Protein AF-A0A849QVV2-F1 (afdb_monomer_lite)

Sequence (85 aa):
PQGMKMAQELMQSHKTLVEFFEIIGIDNETAEVDACQIEHHVADKTMKQLRKFVEFIQKAPCEPIWVEHFEYFDKTGLRKKCNLK

Secondary structure (DSSP, 8-state):
-HHHHHHHHHHHHHHHHHHHHHHTT--HHHHHHHHHHHTTTS-HHHHHHHHHHHHHHHT-SS--HHHHHHHHHHHHS--------

Radius of gyration: 15.41 Å; chains: 1; bounding box: 39×26×44 Å

Foldseek 3Di:
DVVVVVVVLLVLLLVLQLLLCVLLPHDNVVSNVVSNVCSVPDDPVRSVVSSVVSVCQVPPPDHDPVSVQSVVCVVPVDGDDDPPD

Structure (mmCIF, N/CA/C/O backbone):
data_AF-A0A849QVV2-F1
#
_entry.id   AF-A0A849QVV2-F1
#
loop_
_atom_site.group_PDB
_atom_site.id
_atom_site.type_symbol
_atom_site.label_atom_id
_atom_site.label_alt_id
_atom_site.label_comp_id
_atom_site.label_asym_id
_atom_site.label_entity_id
_atom_site.label_seq_id
_atom_site.pdbx_PDB_ins_code
_atom_site.Cartn_x
_atom_site.Cartn_y
_atom_site.Cartn_z
_atom_site.occupancy
_atom_site.B_iso_or_equiv
_atom_site.auth_seq_id
_atom_site.auth_comp_id
_atom_site.auth_asym_id
_atom_site.auth_atom_id
_atom_site.pdbx_PDB_model_num
ATOM 1 N N . PRO A 1 1 ? -17.059 8.272 24.763 1.00 59.22 1 PRO A N 1
ATOM 2 C CA . PRO A 1 1 ? -15.691 7.686 24.808 1.00 59.22 1 PRO A CA 1
ATOM 3 C C . PRO A 1 1 ? -15.438 6.538 23.806 1.00 59.22 1 PRO A C 1
ATOM 5 O O . PRO A 1 1 ? -14.318 6.424 23.329 1.00 59.22 1 PRO A O 1
ATOM 8 N N . GLN A 1 2 ? -16.441 5.713 23.461 1.00 65.19 2 GLN A N 1
ATOM 9 C CA . GLN A 1 2 ? -16.311 4.663 22.426 1.00 65.19 2 GLN A CA 1
ATOM 10 C C . GLN A 1 2 ? -16.239 5.216 20.994 1.00 65.19 2 GLN A C 1
ATOM 12 O O . GLN A 1 2 ? -15.396 4.772 20.223 1.00 65.19 2 GLN A O 1
ATOM 17 N N . GLY A 1 3 ? -17.032 6.246 20.673 1.00 74.69 3 GLY A N 1
ATOM 18 C CA . GLY A 1 3 ? -17.030 6.852 19.333 1.00 74.69 3 GLY A CA 1
ATOM 19 C C . GLY A 1 3 ? -15.675 7.429 18.908 1.00 74.69 3 GLY A C 1
ATOM 20 O O . GLY A 1 3 ? -15.295 7.294 17.753 1.00 74.69 3 GLY A O 1
ATOM 21 N N . MET A 1 4 ? -14.898 7.990 19.846 1.00 77.88 4 MET A N 1
ATOM 22 C CA . MET A 1 4 ? -13.552 8.495 19.536 1.00 77.88 4 MET A CA 1
ATOM 23 C C . MET A 1 4 ? -12.579 7.379 19.152 1.00 77.88 4 MET A C 1
ATOM 25 O O . MET A 1 4 ? -11.791 7.567 18.234 1.00 77.88 4 MET A O 1
ATOM 29 N N . LYS A 1 5 ? -12.629 6.223 19.830 1.00 79.50 5 LYS A N 1
ATOM 30 C CA . LYS A 1 5 ? -11.733 5.100 19.515 1.00 79.50 5 LYS A CA 1
ATOM 31 C C . LYS A 1 5 ? -12.032 4.528 18.134 1.00 79.50 5 LYS A C 1
ATOM 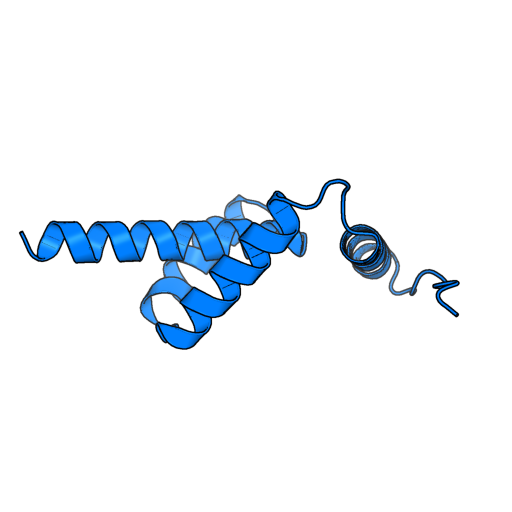33 O O . LYS A 1 5 ? -11.110 4.357 17.350 1.00 79.50 5 LYS A O 1
ATOM 38 N N . MET A 1 6 ? -13.313 4.332 17.819 1.00 79.31 6 MET A N 1
ATOM 39 C CA . MET A 1 6 ? -13.723 3.857 16.494 1.00 79.31 6 MET A CA 1
ATOM 40 C C . MET A 1 6 ? -13.327 4.846 15.391 1.00 79.31 6 MET A C 1
ATOM 42 O O . MET A 1 6 ? -12.808 4.431 14.363 1.00 79.31 6 MET A O 1
ATOM 46 N N . ALA A 1 7 ? -13.497 6.154 15.616 1.00 82.38 7 ALA A N 1
ATOM 47 C CA . ALA A 1 7 ? -13.070 7.169 14.651 1.00 82.38 7 ALA A CA 1
ATOM 48 C C . ALA A 1 7 ? -11.547 7.161 14.427 1.00 82.38 7 ALA A C 1
ATOM 50 O O . ALA A 1 7 ? -11.089 7.279 13.295 1.00 82.38 7 ALA A O 1
ATOM 51 N N . GLN A 1 8 ? -10.755 6.981 15.488 1.00 85.31 8 GLN A N 1
ATOM 52 C CA . GLN A 1 8 ? -9.296 6.881 15.380 1.00 85.31 8 GLN A CA 1
ATOM 53 C C . GLN A 1 8 ? -8.847 5.625 14.627 1.00 85.31 8 GLN A C 1
ATOM 55 O O . GLN A 1 8 ? -7.925 5.702 13.819 1.00 85.31 8 GLN A O 1
ATOM 60 N N . GLU A 1 9 ? -9.483 4.483 14.887 1.00 85.38 9 GLU A N 1
ATOM 61 C CA . GLU A 1 9 ? -9.201 3.222 14.192 1.00 85.38 9 GLU A CA 1
ATOM 62 C C . GLU A 1 9 ? -9.555 3.307 12.706 1.00 85.38 9 GLU A C 1
ATOM 64 O O . GLU A 1 9 ? -8.791 2.821 11.870 1.00 85.38 9 GLU A O 1
ATOM 69 N N . LEU A 1 10 ? -10.657 3.984 12.380 1.00 87.00 10 LEU A N 1
ATOM 70 C CA . LEU A 1 10 ? -11.060 4.241 11.005 1.00 87.00 10 LEU A CA 1
ATOM 71 C C . LEU A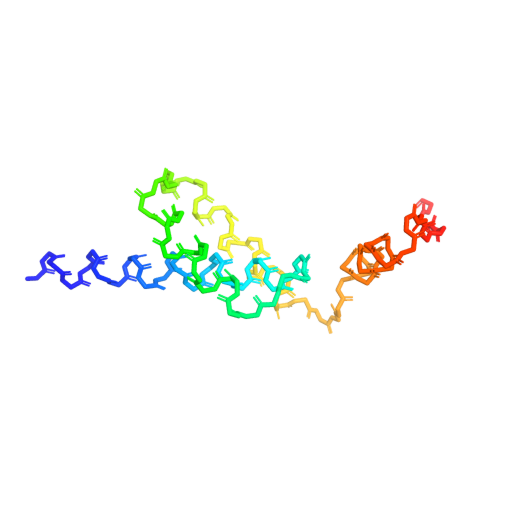 1 10 ? -10.034 5.124 10.287 1.00 87.00 10 LEU A C 1
ATOM 73 O O . LEU A 1 10 ? -9.401 4.673 9.345 1.00 87.00 10 LEU A O 1
ATOM 77 N N . MET A 1 11 ? -9.731 6.311 10.823 1.00 90.38 11 MET A N 1
ATOM 78 C CA . MET A 1 11 ? -8.730 7.215 10.234 1.00 90.38 11 MET A CA 1
ATOM 79 C C . MET A 1 11 ? -7.363 6.546 10.037 1.00 90.38 11 MET A C 1
ATOM 81 O O . MET A 1 11 ? -6.657 6.805 9.063 1.00 90.38 11 MET A O 1
ATOM 85 N N . GLN A 1 12 ? -6.965 5.686 10.974 1.00 92.94 12 GLN A N 1
ATOM 86 C CA . GLN A 1 12 ? -5.736 4.915 10.852 1.00 92.94 12 GLN A CA 1
ATOM 87 C C . GLN A 1 12 ? -5.802 3.869 9.738 1.00 92.94 12 GLN A C 1
ATOM 89 O O . GLN A 1 12 ? -4.766 3.553 9.153 1.00 92.94 12 GLN A O 1
ATOM 94 N N . SER A 1 13 ? -6.961 3.262 9.504 1.00 94.31 13 SER A N 1
ATOM 95 C CA . SER A 1 13 ? -7.176 2.258 8.460 1.00 94.31 13 SER A CA 1
ATOM 96 C C . SER A 1 13 ? -7.203 2.914 7.085 1.00 94.31 13 SER A C 1
ATOM 98 O O . SER A 1 13 ? -6.427 2.491 6.228 1.00 94.31 13 SER A O 1
ATOM 100 N N . HIS A 1 14 ? -7.959 4.009 6.936 1.00 96.69 14 HIS A N 1
ATOM 101 C CA . HIS A 1 14 ? -7.946 4.886 5.764 1.00 96.69 14 HIS A CA 1
ATOM 102 C C . HIS A 1 14 ? -6.523 5.218 5.336 1.00 96.69 14 HIS A C 1
ATOM 104 O O . HIS A 1 14 ? -6.081 4.863 4.247 1.00 96.69 14 HIS A O 1
ATOM 110 N N . LYS A 1 15 ? -5.755 5.813 6.257 1.00 96.94 15 LYS A N 1
ATOM 111 C CA . LYS A 1 15 ? -4.388 6.253 5.986 1.00 96.94 15 LYS A CA 1
ATOM 112 C C . LYS A 1 15 ? -3.490 5.103 5.527 1.00 96.94 15 LYS A C 1
ATOM 114 O O . LYS A 1 15 ? -2.727 5.266 4.586 1.00 96.94 15 LYS A O 1
ATOM 119 N N . THR A 1 16 ? -3.591 3.937 6.167 1.00 97.81 16 THR A N 1
ATOM 120 C CA . THR A 1 16 ? -2.799 2.763 5.777 1.00 97.81 16 THR A CA 1
ATOM 121 C C . THR A 1 16 ? -3.134 2.277 4.372 1.00 97.81 16 THR A C 1
ATOM 123 O O . THR A 1 16 ? -2.230 1.835 3.668 1.00 97.81 16 THR A O 1
ATOM 126 N N . LEU A 1 17 ? -4.401 2.338 3.961 1.00 98.12 17 LEU A N 1
ATOM 127 C CA . LEU A 1 17 ? -4.797 1.966 2.607 1.00 98.12 17 LEU A CA 1
ATOM 128 C C . LEU A 1 17 ? -4.303 2.982 1.579 1.00 98.12 17 LEU A C 1
ATOM 130 O O . LEU A 1 17 ? -3.714 2.559 0.591 1.00 98.12 17 LEU A O 1
ATOM 134 N N . VAL A 1 18 ? -4.452 4.285 1.845 1.00 98.31 18 VAL A N 1
ATOM 135 C CA . VAL A 1 18 ? -3.922 5.345 0.968 1.00 98.31 18 VAL A CA 1
ATOM 136 C C . VAL A 1 18 ? -2.420 5.159 0.751 1.00 98.31 18 VAL A C 1
ATOM 138 O O . VAL A 1 18 ? -1.975 5.013 -0.382 1.00 98.31 18 VAL A O 1
ATOM 141 N N . GLU A 1 19 ? -1.647 5.047 1.835 1.00 97.62 19 GLU A N 1
ATOM 142 C CA . GLU A 1 19 ? -0.192 4.858 1.760 1.00 97.62 19 GLU A CA 1
ATOM 143 C C . GLU A 1 19 ? 0.185 3.565 1.023 1.00 97.62 19 GLU A C 1
ATOM 145 O O . GLU A 1 19 ? 1.156 3.527 0.271 1.00 97.62 19 GLU A O 1
ATOM 150 N N . PHE A 1 20 ? -0.573 2.485 1.227 1.00 97.69 20 PHE A N 1
ATOM 151 C CA . PHE A 1 20 ? -0.349 1.230 0.516 1.00 97.69 20 PHE A CA 1
ATOM 152 C C . PHE A 1 20 ? -0.604 1.366 -0.990 1.00 97.69 20 PHE A C 1
ATOM 154 O O . PHE A 1 20 ? 0.188 0.853 -1.780 1.00 97.69 20 PHE A O 1
ATOM 161 N N . PHE A 1 21 ? -1.682 2.043 -1.386 1.00 97.75 21 PHE A N 1
ATOM 162 C CA . PHE A 1 21 ? -2.026 2.255 -2.790 1.00 97.75 21 PHE A CA 1
ATOM 163 C C . PHE A 1 21 ? -1.003 3.143 -3.499 1.00 97.75 21 PHE A C 1
ATOM 165 O O . PHE A 1 21 ? -0.564 2.808 -4.598 1.00 97.75 21 PHE A O 1
ATOM 172 N N . GLU A 1 22 ? -0.524 4.191 -2.835 1.00 96.25 22 GLU A N 1
ATOM 173 C CA . GLU A 1 22 ? 0.563 5.028 -3.349 1.00 96.25 22 GLU A CA 1
ATOM 174 C C . GLU A 1 22 ? 1.868 4.233 -3.533 1.00 96.25 22 GLU A C 1
ATOM 176 O O . GLU A 1 22 ? 2.533 4.371 -4.559 1.00 96.25 22 GLU A O 1
ATOM 181 N N . ILE A 1 23 ? 2.215 3.332 -2.600 1.00 95.12 23 ILE A N 1
ATOM 182 C CA . ILE A 1 23 ? 3.397 2.452 -2.723 1.00 95.12 23 ILE A CA 1
ATOM 183 C C . ILE A 1 23 ? 3.323 1.560 -3.973 1.00 95.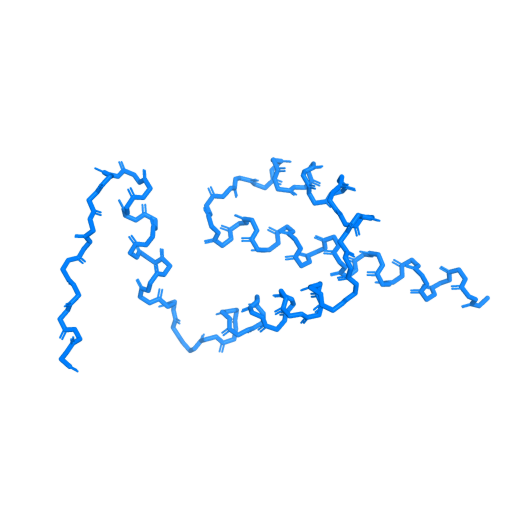12 23 ILE A C 1
ATOM 185 O O . ILE A 1 23 ? 4.357 1.247 -4.565 1.00 95.12 23 ILE A O 1
ATOM 189 N N . ILE A 1 24 ? 2.125 1.134 -4.380 1.00 95.19 24 ILE A N 1
ATOM 190 C CA . ILE A 1 24 ? 1.928 0.335 -5.599 1.00 95.19 24 ILE A CA 1
ATOM 191 C C . ILE A 1 24 ? 1.628 1.200 -6.836 1.00 95.19 24 ILE A C 1
ATOM 193 O O . ILE A 1 24 ? 1.222 0.663 -7.862 1.00 95.19 24 ILE A O 1
ATOM 197 N N . GLY A 1 25 ? 1.844 2.515 -6.768 1.00 94.81 25 GLY A N 1
ATOM 198 C CA . GLY A 1 25 ? 1.784 3.412 -7.925 1.00 94.81 25 GLY A CA 1
ATOM 199 C C . GLY A 1 25 ? 0.398 3.954 -8.278 1.00 94.81 25 GLY A C 1
ATOM 200 O O . GLY A 1 25 ? 0.238 4.514 -9.360 1.00 94.81 25 GLY A O 1
ATOM 201 N N . ILE A 1 26 ? -0.594 3.815 -7.397 1.00 97.25 26 ILE A N 1
ATOM 202 C CA . ILE A 1 26 ? -1.899 4.467 -7.568 1.00 97.25 26 ILE A CA 1
ATOM 203 C C . ILE A 1 26 ? -1.771 5.947 -7.199 1.00 97.25 26 ILE A C 1
ATOM 205 O O . ILE A 1 26 ? -1.109 6.299 -6.222 1.00 97.25 26 ILE A O 1
ATOM 209 N N . ASP A 1 27 ? -2.394 6.822 -7.986 1.00 97.31 27 ASP A N 1
ATOM 210 C CA . ASP A 1 27 ? -2.418 8.251 -7.695 1.00 97.31 27 ASP A CA 1
ATOM 211 C C . ASP A 1 27 ? -3.242 8.560 -6.432 1.00 97.31 27 ASP A C 1
ATOM 213 O O . ASP A 1 27 ? -4.153 7.821 -6.060 1.00 97.31 27 ASP A O 1
ATOM 217 N N . ASN A 1 28 ? -2.924 9.677 -5.775 1.00 97.25 28 ASN A N 1
ATOM 218 C CA . ASN A 1 28 ? -3.527 10.036 -4.492 1.00 97.25 28 ASN A CA 1
ATOM 219 C C . ASN A 1 28 ? -5.060 10.186 -4.563 1.00 97.25 28 ASN A C 1
ATOM 221 O O . ASN A 1 28 ? -5.744 9.776 -3.631 1.00 97.25 28 ASN A O 1
ATOM 225 N N . GLU A 1 29 ? -5.614 10.721 -5.658 1.00 97.94 29 GLU A N 1
ATOM 226 C CA . GLU A 1 29 ? -7.064 10.923 -5.786 1.00 97.94 29 GLU A CA 1
ATOM 227 C C . GLU A 1 29 ? -7.797 9.578 -5.802 1.00 97.94 29 GLU A C 1
ATOM 229 O O . GLU A 1 29 ? -8.732 9.363 -5.025 1.00 97.94 29 GLU A O 1
ATOM 234 N N . THR A 1 30 ? -7.323 8.644 -6.628 1.00 98.25 30 THR A N 1
ATOM 235 C CA . THR A 1 30 ? -7.855 7.278 -6.674 1.00 98.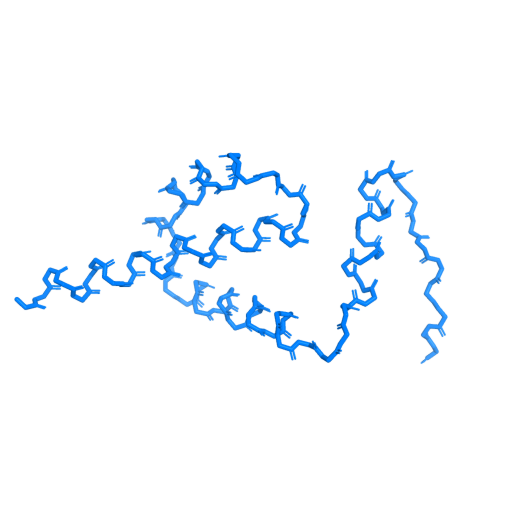25 30 THR A CA 1
ATOM 236 C C . THR A 1 30 ? -7.642 6.555 -5.340 1.00 98.25 30 THR A C 1
ATOM 238 O O . THR A 1 30 ? -8.566 5.928 -4.821 1.00 98.25 30 THR A O 1
ATOM 241 N N . ALA A 1 31 ? -6.456 6.685 -4.735 1.00 98.25 31 ALA A N 1
ATOM 242 C CA . ALA A 1 31 ? -6.119 6.039 -3.468 1.00 98.25 31 ALA A CA 1
ATOM 243 C C . ALA A 1 31 ? -7.042 6.473 -2.316 1.00 98.25 31 ALA A C 1
ATOM 245 O O . ALA A 1 31 ? -7.480 5.630 -1.535 1.00 98.25 31 ALA A O 1
ATOM 246 N N . GLU A 1 32 ? -7.367 7.763 -2.221 1.00 98.00 32 GLU A N 1
ATOM 247 C CA . GLU A 1 32 ? -8.289 8.320 -1.223 1.00 98.00 32 GLU A CA 1
ATOM 248 C C . GLU A 1 32 ? -9.714 7.768 -1.394 1.00 98.00 32 GLU A C 1
ATOM 250 O O . GLU A 1 32 ? -10.348 7.332 -0.426 1.00 98.00 32 GLU A O 1
ATOM 255 N N . VAL A 1 33 ? -10.215 7.739 -2.632 1.00 97.88 33 VAL A N 1
ATOM 256 C CA . VAL A 1 33 ? -11.562 7.238 -2.949 1.00 97.88 33 VAL A CA 1
ATOM 257 C C . VAL A 1 33 ? -11.681 5.737 -2.674 1.00 97.88 33 VAL A C 1
ATOM 259 O O . VAL A 1 33 ? -12.677 5.289 -2.095 1.00 97.88 33 VAL A O 1
ATOM 262 N N . ASP A 1 34 ? -10.672 4.957 -3.053 1.00 97.19 34 ASP A N 1
ATOM 263 C CA . ASP A 1 34 ? -10.662 3.510 -2.851 1.00 97.19 34 ASP A CA 1
ATOM 264 C C . ASP A 1 34 ? -10.472 3.148 -1.374 1.00 97.19 34 ASP A C 1
ATOM 266 O O . ASP A 1 34 ? -11.167 2.267 -0.859 1.00 97.19 34 ASP A O 1
ATOM 270 N N . ALA A 1 35 ? -9.592 3.852 -0.655 1.00 97.19 35 ALA A N 1
ATOM 271 C CA . ALA A 1 35 ? -9.369 3.632 0.773 1.00 97.19 35 ALA A CA 1
ATOM 272 C C . ALA A 1 35 ? -10.652 3.827 1.588 1.00 97.19 35 ALA A C 1
ATOM 274 O O . ALA A 1 35 ? -10.990 2.955 2.389 1.00 97.19 35 ALA A O 1
ATOM 275 N N . CYS A 1 36 ? -11.405 4.896 1.311 1.00 94.69 36 CYS A N 1
ATOM 276 C CA . CYS A 1 36 ? -12.679 5.202 1.967 1.00 94.69 36 CYS A CA 1
ATOM 277 C C . CYS A 1 36 ? -13.721 4.083 1.769 1.00 94.69 36 CYS A C 1
ATOM 279 O O . CYS A 1 36 ? -14.467 3.719 2.678 1.00 94.69 36 CYS A O 1
ATOM 281 N N . GLN A 1 37 ? -13.759 3.475 0.580 1.00 93.62 37 GLN A N 1
ATOM 282 C CA . GLN A 1 37 ? -14.682 2.372 0.300 1.00 93.62 37 GLN A CA 1
ATOM 283 C C . GLN A 1 37 ? -14.231 1.058 0.947 1.00 93.62 37 GLN A C 1
ATOM 285 O O . GLN A 1 37 ? -15.054 0.271 1.425 1.00 93.62 37 GLN A O 1
ATOM 290 N N . ILE A 1 38 ? -12.926 0.796 0.958 1.00 94.12 38 ILE A N 1
ATOM 291 C CA . ILE A 1 38 ? -12.359 -0.488 1.374 1.00 94.12 38 ILE A CA 1
ATOM 292 C C . ILE A 1 38 ? -12.222 -0.580 2.896 1.00 94.12 38 ILE A C 1
ATOM 294 O O . ILE A 1 38 ? -12.439 -1.657 3.456 1.00 94.12 38 ILE A O 1
ATOM 298 N N . GLU A 1 39 ? -11.909 0.516 3.590 1.00 90.69 39 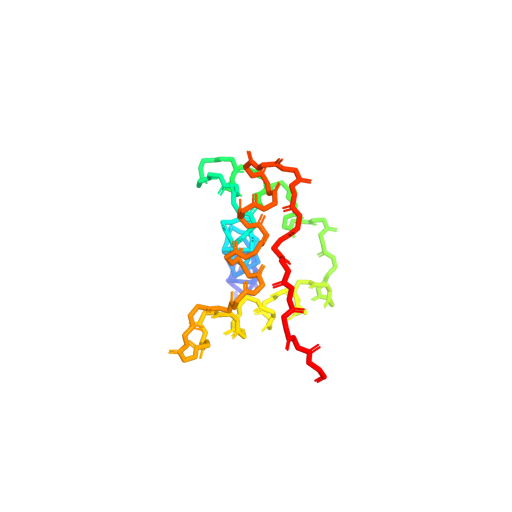GLU A N 1
ATOM 299 C CA . GLU A 1 39 ? -11.567 0.489 5.016 1.00 90.69 39 GLU A CA 1
ATOM 300 C C . GLU A 1 39 ? -12.642 -0.140 5.909 1.00 90.69 39 GLU A C 1
ATOM 302 O O . GLU A 1 39 ? -12.316 -0.842 6.866 1.00 90.69 39 GLU A O 1
ATOM 307 N N . HIS A 1 40 ? -13.919 0.029 5.559 1.00 88.81 40 HIS A N 1
ATOM 308 C CA . HIS A 1 40 ? -15.053 -0.510 6.310 1.00 88.81 40 HIS A CA 1
ATOM 309 C C . HIS A 1 40 ? -15.282 -2.016 6.113 1.00 88.81 40 HIS A C 1
ATOM 311 O O . HIS A 1 40 ? -16.021 -2.635 6.879 1.00 88.81 40 HIS A O 1
ATOM 317 N N . HIS A 1 41 ? -14.673 -2.610 5.086 1.00 93.25 41 HIS A N 1
ATOM 318 C CA . HIS A 1 41 ? -14.918 -3.992 4.665 1.00 93.25 41 HIS A CA 1
ATOM 319 C C . HIS A 1 41 ? -13.737 -4.927 4.959 1.00 93.25 41 HIS A C 1
ATOM 321 O O . HIS A 1 41 ? -13.854 -6.148 4.827 1.00 93.25 41 HIS A O 1
ATOM 327 N N . VAL A 1 42 ? -12.589 -4.380 5.363 1.00 93.06 42 VAL A N 1
ATOM 328 C CA . VAL A 1 42 ? -11.374 -5.150 5.637 1.00 93.06 42 VAL A CA 1
ATOM 329 C C . VAL A 1 42 ? -11.339 -5.592 7.097 1.00 93.06 42 VAL A C 1
ATOM 331 O O . VAL A 1 42 ? -11.434 -4.788 8.015 1.00 93.06 42 VAL A O 1
ATOM 334 N N . ALA A 1 43 ? -11.128 -6.889 7.326 1.00 94.69 43 ALA A N 1
ATOM 335 C CA . ALA A 1 43 ? -10.971 -7.423 8.676 1.00 94.69 43 ALA A CA 1
ATOM 336 C C . ALA A 1 43 ? -9.751 -6.821 9.401 1.00 94.69 43 ALA A C 1
ATOM 338 O O . ALA A 1 43 ? -8.663 -6.725 8.824 1.00 94.69 43 ALA A O 1
ATOM 339 N N . ASP A 1 44 ? -9.881 -6.560 10.706 1.00 92.62 44 ASP A N 1
ATOM 340 C CA . ASP A 1 44 ? -8.821 -5.993 11.556 1.00 92.62 44 ASP A CA 1
ATOM 341 C C . ASP A 1 44 ? -7.466 -6.690 11.405 1.00 92.62 44 ASP A C 1
ATOM 343 O O . ASP A 1 44 ? -6.414 -6.053 11.434 1.00 92.62 44 ASP A O 1
ATOM 347 N N . LYS A 1 45 ? -7.469 -8.023 11.268 1.00 96.31 45 LYS A N 1
ATOM 348 C CA . LYS A 1 45 ? -6.242 -8.814 11.103 1.00 96.31 45 LYS A CA 1
ATOM 349 C C . LYS A 1 45 ? -5.493 -8.424 9.827 1.00 96.31 45 LYS A C 1
ATOM 351 O O . LYS A 1 45 ? -4.270 -8.296 9.862 1.00 96.31 45 LYS A O 1
ATOM 356 N N . THR A 1 46 ? -6.218 -8.230 8.730 1.00 96.62 46 THR A N 1
ATOM 357 C CA . THR A 1 46 ? -5.663 -7.817 7.439 1.00 96.62 46 THR A CA 1
ATOM 358 C C . THR A 1 46 ? -5.145 -6.388 7.524 1.00 96.62 46 THR A C 1
ATOM 360 O O . THR A 1 46 ? -3.990 -6.145 7.181 1.00 96.62 46 THR A O 1
ATOM 363 N N . MET A 1 47 ? -5.934 -5.469 8.089 1.00 96.38 47 MET A N 1
ATOM 364 C CA . MET A 1 47 ? -5.535 -4.067 8.239 1.00 96.38 47 MET A CA 1
ATOM 365 C C . MET A 1 47 ? -4.289 -3.905 9.124 1.00 96.38 47 MET A C 1
ATOM 367 O O . MET A 1 47 ? -3.368 -3.158 8.798 1.00 96.38 47 MET A O 1
ATOM 371 N N . LYS A 1 48 ? -4.192 -4.674 10.217 1.00 95.94 48 LYS A N 1
ATOM 372 C CA . LYS A 1 48 ? -2.994 -4.711 11.075 1.00 95.94 48 LYS A CA 1
ATOM 373 C C . LYS A 1 48 ? -1.754 -5.197 10.327 1.00 95.94 48 LYS A C 1
ATOM 375 O O . LYS A 1 48 ? -0.663 -4.691 10.584 1.00 95.94 48 LYS A O 1
ATOM 380 N N . GLN A 1 49 ? -1.894 -6.182 9.441 1.00 98.12 49 GLN A N 1
ATOM 381 C CA . GLN A 1 49 ? -0.767 -6.688 8.659 1.00 98.12 49 GLN A CA 1
ATOM 382 C C . GLN A 1 49 ? -0.346 -5.696 7.568 1.00 98.12 49 GLN A C 1
ATOM 384 O O . GLN A 1 49 ? 0.851 -5.469 7.405 1.00 98.12 49 GLN A O 1
ATOM 389 N N . LEU A 1 50 ? -1.308 -5.069 6.883 1.00 97.50 50 LEU A N 1
ATOM 390 C CA . LEU A 1 50 ? -1.049 -4.007 5.907 1.00 97.50 50 LEU A CA 1
ATOM 391 C C . LEU A 1 50 ? -0.320 -2.826 6.547 1.00 97.50 50 LEU A C 1
ATOM 393 O O . LEU A 1 50 ? 0.703 -2.395 6.028 1.00 97.50 50 LEU A O 1
ATOM 397 N N . ARG A 1 51 ? -0.756 -2.381 7.731 1.00 96.94 51 ARG A N 1
ATOM 398 C CA . ARG A 1 51 ? -0.090 -1.299 8.470 1.00 96.94 51 ARG A CA 1
ATOM 399 C C . ARG A 1 51 ? 1.378 -1.610 8.736 1.00 96.94 51 ARG A C 1
ATOM 401 O O . ARG A 1 51 ? 2.242 -0.786 8.468 1.00 96.94 51 ARG A O 1
ATOM 408 N N . LYS A 1 52 ? 1.677 -2.823 9.213 1.00 97.56 52 LYS A N 1
ATOM 409 C CA . LYS A 1 52 ? 3.064 -3.264 9.435 1.00 97.56 52 LYS A CA 1
ATOM 410 C C . LYS A 1 52 ? 3.882 -3.278 8.149 1.00 97.56 52 LYS A C 1
ATOM 412 O O . LYS A 1 52 ? 5.066 -2.967 8.195 1.00 97.56 52 LYS A O 1
ATOM 417 N N . PHE A 1 53 ? 3.273 -3.669 7.033 1.00 96.88 53 PHE A N 1
ATOM 418 C CA . PHE A 1 53 ? 3.936 -3.673 5.736 1.00 96.88 53 PHE A CA 1
ATOM 419 C C . PHE A 1 53 ? 4.265 -2.251 5.272 1.00 96.88 53 PHE A C 1
ATOM 421 O O . PHE A 1 53 ? 5.420 -1.978 4.970 1.00 96.88 53 PHE A O 1
ATOM 428 N N . VAL A 1 54 ? 3.295 -1.335 5.312 1.00 96.19 54 VAL A N 1
ATOM 429 C CA . VAL A 1 54 ? 3.511 0.085 4.994 1.00 96.19 54 VAL A CA 1
ATOM 430 C C . VAL A 1 54 ? 4.600 0.681 5.889 1.00 96.19 54 VAL A C 1
ATOM 432 O O . VAL A 1 54 ? 5.560 1.258 5.385 1.00 96.19 54 VAL A O 1
ATOM 435 N N . GLU A 1 55 ? 4.528 0.457 7.204 1.00 95.69 55 GLU A N 1
ATOM 436 C CA . GLU A 1 55 ? 5.557 0.923 8.140 1.00 95.69 55 GLU A CA 1
ATOM 437 C C . GLU A 1 55 ? 6.945 0.347 7.835 1.00 95.69 55 GLU A C 1
ATOM 439 O O . GLU A 1 55 ? 7.943 1.052 7.975 1.00 95.69 55 GLU A O 1
ATOM 444 N N . PHE A 1 56 ? 7.029 -0.927 7.445 1.00 94.94 56 PHE A N 1
ATOM 445 C CA . PHE A 1 56 ? 8.289 -1.571 7.075 1.00 94.94 56 PHE A CA 1
ATOM 446 C C . PHE A 1 56 ? 8.931 -0.895 5.857 1.00 94.94 56 PHE A C 1
ATOM 448 O O . PHE A 1 56 ? 10.147 -0.715 5.840 1.00 94.94 56 PHE A O 1
ATOM 455 N N . ILE A 1 57 ? 8.124 -0.477 4.879 1.00 93.44 57 ILE A N 1
ATOM 456 C CA . ILE A 1 57 ? 8.594 0.234 3.685 1.00 93.44 57 ILE A CA 1
ATOM 457 C C . ILE A 1 57 ? 8.984 1.668 3.994 1.00 93.44 57 ILE A C 1
ATOM 459 O O . ILE A 1 57 ? 10.093 2.076 3.666 1.00 93.44 57 ILE A O 1
ATOM 463 N N . GLN A 1 58 ? 8.129 2.412 4.691 1.00 90.19 58 GLN A N 1
ATOM 464 C CA . GLN A 1 58 ? 8.399 3.809 5.036 1.00 90.19 58 GLN A CA 1
ATOM 465 C C . GLN A 1 58 ? 9.618 3.975 5.957 1.00 90.19 58 GLN A C 1
ATOM 467 O O . GLN A 1 58 ? 10.289 5.002 5.914 1.00 90.19 58 GLN A O 1
ATOM 472 N N . LYS A 1 59 ? 9.914 2.978 6.804 1.00 92.69 59 LYS A N 1
ATOM 473 C CA . LYS A 1 59 ? 11.079 2.982 7.707 1.00 92.69 59 LYS A CA 1
ATOM 474 C C . LYS A 1 59 ? 12.320 2.324 7.095 1.00 92.69 59 LYS A C 1
ATOM 476 O O . LYS A 1 59 ? 13.327 2.188 7.794 1.00 92.69 59 LYS A O 1
ATOM 481 N N . ALA A 1 60 ? 12.265 1.879 5.839 1.00 89.69 60 ALA A N 1
ATOM 482 C CA . ALA A 1 60 ? 13.425 1.301 5.180 1.00 89.69 60 ALA A CA 1
ATOM 483 C C . ALA A 1 60 ? 14.540 2.363 5.047 1.00 89.69 60 ALA A C 1
ATOM 485 O O . ALA A 1 60 ? 14.257 3.521 4.744 1.00 89.69 60 ALA A O 1
ATOM 486 N N . PRO A 1 61 ? 15.818 2.002 5.273 1.00 86.06 61 PRO A N 1
ATOM 487 C CA . PRO A 1 61 ? 16.932 2.957 5.217 1.00 86.06 61 PRO A CA 1
ATOM 488 C C . PRO A 1 61 ? 17.180 3.507 3.803 1.00 86.06 61 PRO A C 1
ATOM 490 O O . PRO A 1 61 ? 17.815 4.546 3.640 1.00 86.06 61 PRO A O 1
ATOM 493 N N . CYS A 1 62 ? 16.697 2.797 2.789 1.00 83.50 62 CYS A N 1
ATOM 494 C CA . CYS A 1 62 ? 16.653 3.203 1.397 1.00 83.50 62 CYS A CA 1
ATOM 495 C C . CYS A 1 62 ? 15.359 2.674 0.776 1.00 83.50 62 CYS A C 1
ATOM 497 O O . CYS A 1 62 ? 14.750 1.737 1.303 1.00 83.50 62 CYS A O 1
ATOM 499 N N . GLU A 1 63 ? 14.955 3.265 -0.346 1.00 78.31 63 GLU A N 1
ATOM 500 C CA . GLU A 1 63 ? 13.809 2.779 -1.101 1.00 78.31 63 GLU A CA 1
ATOM 501 C C . GLU A 1 63 ? 14.020 1.303 -1.483 1.00 78.31 63 GLU A C 1
ATOM 503 O O . GLU A 1 63 ? 15.072 0.948 -2.033 1.00 78.31 63 GLU A O 1
ATOM 508 N N . PRO A 1 64 ? 13.079 0.404 -1.148 1.00 84.31 64 PRO A N 1
ATOM 509 C CA . PRO A 1 64 ? 13.255 -1.007 -1.434 1.00 84.31 64 PRO A CA 1
ATOM 510 C C . PRO A 1 64 ? 13.353 -1.245 -2.940 1.00 84.31 64 PRO A C 1
ATOM 512 O O . PRO A 1 64 ? 12.456 -0.884 -3.694 1.00 84.31 64 PRO A O 1
ATOM 515 N N . ILE A 1 65 ? 14.399 -1.959 -3.361 1.00 86.31 65 ILE A N 1
ATOM 516 C CA . ILE A 1 65 ? 14.669 -2.300 -4.771 1.00 86.31 65 ILE A CA 1
ATOM 517 C C . ILE A 1 65 ? 13.434 -2.881 -5.473 1.00 86.31 65 ILE A C 1
ATOM 519 O O . ILE A 1 65 ? 13.214 -2.665 -6.660 1.00 86.31 65 ILE A O 1
ATOM 523 N N . TRP A 1 66 ? 12.607 -3.642 -4.756 1.00 86.69 66 TRP A N 1
ATOM 524 C CA . TRP A 1 66 ? 11.423 -4.244 -5.350 1.00 86.69 66 TRP A CA 1
ATOM 525 C C . TRP A 1 66 ? 10.307 -3.233 -5.658 1.00 86.69 66 TRP A C 1
ATOM 527 O O . TRP A 1 66 ? 9.547 -3.503 -6.582 1.00 86.69 66 TRP A O 1
ATOM 537 N N . VAL A 1 67 ? 10.214 -2.101 -4.946 1.00 89.88 67 VAL A N 1
ATOM 538 C CA . VAL A 1 67 ? 9.261 -1.014 -5.252 1.00 89.88 67 VAL A CA 1
ATOM 539 C C . VAL A 1 67 ? 9.657 -0.390 -6.587 1.00 89.88 67 VAL A C 1
ATOM 541 O O . VAL A 1 67 ? 8.865 -0.380 -7.523 1.00 89.88 67 VAL A O 1
ATOM 544 N N . GLU A 1 68 ? 10.935 -0.036 -6.736 1.00 88.75 68 GLU A N 1
ATOM 545 C CA . GLU A 1 68 ? 11.509 0.457 -7.996 1.00 88.75 68 GLU A CA 1
ATOM 546 C C . GLU A 1 68 ? 11.353 -0.563 -9.144 1.00 88.75 68 GLU A C 1
ATOM 548 O O . GLU A 1 68 ? 11.081 -0.224 -10.300 1.00 88.75 68 GLU A O 1
ATOM 553 N N . HIS A 1 69 ? 11.545 -1.853 -8.856 1.00 91.50 69 HIS A N 1
ATOM 554 C CA . HIS A 1 69 ? 11.347 -2.912 -9.844 1.00 91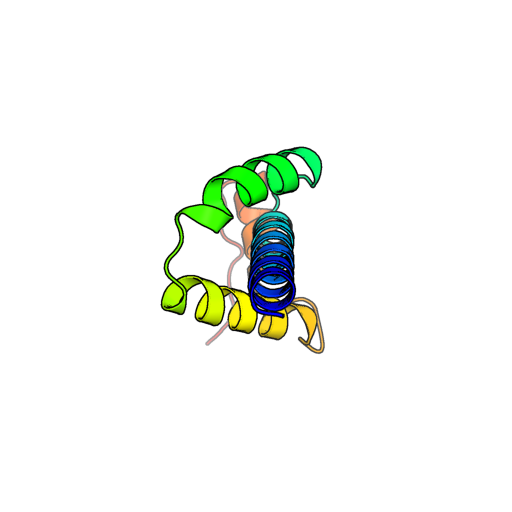.50 69 HIS A CA 1
ATOM 555 C C . HIS A 1 69 ? 9.879 -3.061 -10.241 1.00 91.50 69 HIS A C 1
ATOM 557 O O . HIS A 1 69 ? 9.605 -3.367 -11.403 1.00 91.50 69 HIS A O 1
ATOM 563 N N . PHE A 1 70 ? 8.961 -2.888 -9.292 1.00 93.06 70 PHE A N 1
ATOM 564 C CA . PHE A 1 70 ? 7.532 -2.943 -9.550 1.00 93.06 70 PHE A CA 1
ATOM 565 C C . PHE A 1 70 ? 7.092 -1.751 -10.396 1.00 93.06 70 PHE A C 1
ATOM 567 O O . PHE A 1 70 ? 6.462 -1.967 -11.421 1.00 93.06 70 PHE A O 1
ATOM 574 N N . GLU A 1 71 ? 7.533 -0.536 -10.068 1.00 91.88 71 GLU A N 1
ATOM 575 C CA . GLU A 1 71 ? 7.284 0.660 -10.880 1.00 91.88 71 GLU A CA 1
ATOM 576 C C . GLU A 1 71 ? 7.807 0.490 -12.320 1.00 91.88 71 GLU A C 1
ATOM 578 O O . GLU A 1 71 ? 7.138 0.831 -13.296 1.00 91.88 71 GLU A O 1
ATOM 583 N N . TYR A 1 72 ? 9.000 -0.091 -12.486 1.00 93.25 72 TYR A N 1
ATOM 584 C CA . TYR A 1 72 ? 9.519 -0.411 -13.815 1.00 93.25 72 TYR A CA 1
ATOM 585 C C . TYR A 1 72 ? 8.644 -1.436 -14.551 1.00 93.25 72 TYR A C 1
ATOM 587 O O . TYR A 1 72 ? 8.401 -1.288 -15.751 1.00 93.25 72 TYR A O 1
ATOM 595 N N . PHE A 1 73 ? 8.187 -2.479 -13.856 1.00 94.94 73 PHE A N 1
ATOM 596 C CA . PHE A 1 73 ? 7.306 -3.488 -14.436 1.00 94.94 73 PHE A CA 1
ATOM 597 C C . PHE A 1 73 ? 5.955 -2.894 -14.837 1.00 94.94 73 PHE A C 1
ATOM 599 O O . PHE A 1 73 ? 5.498 -3.175 -15.938 1.00 94.94 73 PHE A O 1
ATOM 606 N N . ASP A 1 74 ? 5.362 -2.046 -14.003 1.00 93.81 74 ASP A N 1
ATOM 607 C CA . ASP A 1 74 ? 4.101 -1.363 -14.288 1.00 93.81 74 ASP A CA 1
ATOM 608 C C . ASP A 1 74 ? 4.190 -0.535 -15.584 1.00 93.81 74 ASP A C 1
ATOM 610 O O . ASP A 1 74 ? 3.368 -0.672 -16.488 1.00 93.81 74 ASP A O 1
ATOM 614 N N . LYS A 1 75 ? 5.288 0.212 -15.760 1.00 94.00 75 LYS A N 1
ATOM 615 C CA . LYS A 1 75 ? 5.508 1.052 -16.951 1.00 94.00 75 LYS A CA 1
ATOM 616 C C . LYS A 1 75 ? 5.874 0.283 -18.222 1.00 94.00 75 LYS A C 1
ATOM 618 O O . LYS A 1 75 ? 5.654 0.787 -19.321 1.00 94.00 75 LYS A O 1
ATOM 623 N N . THR A 1 76 ? 6.519 -0.879 -18.107 1.00 95.88 76 THR A N 1
ATOM 624 C CA . THR A 1 76 ? 7.169 -1.542 -19.260 1.00 95.88 76 THR A CA 1
ATOM 625 C C . THR A 1 76 ? 6.675 -2.956 -19.548 1.00 95.88 76 THR A C 1
ATOM 627 O O . THR A 1 76 ? 6.969 -3.498 -20.613 1.00 95.88 76 THR A O 1
ATOM 630 N N . GLY A 1 77 ? 5.985 -3.593 -18.603 1.00 94.81 77 GLY A N 1
ATOM 631 C CA . GLY A 1 77 ? 5.646 -5.018 -18.625 1.00 94.81 77 GLY A CA 1
ATOM 632 C C . GLY A 1 77 ? 6.844 -5.962 -18.449 1.00 94.81 77 GLY A C 1
ATOM 633 O O . GLY A 1 77 ? 6.680 -7.183 -18.490 1.00 94.81 77 GLY A O 1
ATOM 634 N N . LEU A 1 78 ? 8.061 -5.439 -18.253 1.00 94.31 78 LEU A N 1
ATOM 635 C CA . LEU A 1 78 ? 9.290 -6.224 -18.147 1.00 94.31 78 LEU A CA 1
ATOM 636 C C . LEU A 1 78 ? 9.792 -6.269 -16.705 1.00 94.31 78 LEU A C 1
ATOM 638 O O . LEU A 1 78 ? 9.733 -5.292 -15.966 1.00 94.31 78 LEU A O 1
ATOM 642 N N . ARG A 1 79 ? 10.346 -7.410 -16.289 1.00 89.50 79 ARG A N 1
ATOM 643 C CA . ARG A 1 79 ? 10.999 -7.528 -14.978 1.00 89.50 79 ARG A CA 1
ATOM 644 C C . ARG A 1 79 ? 12.471 -7.145 -15.088 1.00 89.50 79 ARG A C 1
ATOM 646 O O . ARG A 1 79 ? 13.193 -7.722 -15.904 1.00 89.50 79 ARG A O 1
ATOM 653 N N . LYS A 1 80 ? 12.941 -6.232 -14.227 1.00 86.69 80 LYS A N 1
ATOM 654 C CA . LYS A 1 80 ? 14.382 -5.983 -14.063 1.00 86.69 80 LYS A CA 1
ATOM 655 C C . LYS A 1 80 ? 15.074 -7.284 -13.661 1.00 86.69 80 LYS A C 1
ATOM 657 O O . LYS A 1 80 ? 14.582 -8.029 -12.810 1.00 86.69 80 LYS A O 1
ATOM 662 N N . LYS A 1 81 ? 16.226 -7.565 -14.277 1.00 80.94 81 LYS A N 1
ATOM 663 C CA . LYS A 1 81 ? 17.060 -8.702 -13.878 1.00 80.94 81 LYS A CA 1
ATOM 664 C C . LYS A 1 81 ? 17.522 -8.474 -12.445 1.00 80.94 81 LYS A C 1
ATOM 666 O O . LYS A 1 81 ? 18.269 -7.541 -12.169 1.00 80.94 81 LYS A O 1
ATOM 671 N N . CYS A 1 82 ? 17.055 -9.323 -11.541 1.00 73.38 82 CYS A N 1
ATOM 672 C CA . CYS A 1 82 ? 17.492 -9.306 -10.161 1.00 73.38 82 CYS A CA 1
ATOM 673 C C . CYS A 1 82 ? 18.749 -10.172 -10.050 1.00 73.38 82 CYS A C 1
ATOM 675 O O . CYS A 1 82 ? 18.697 -11.367 -10.325 1.00 73.38 82 CYS A O 1
ATOM 677 N N . ASN A 1 83 ? 19.877 -9.573 -9.671 1.00 67.00 83 ASN A N 1
ATOM 678 C CA . ASN A 1 83 ? 21.141 -10.292 -9.476 1.00 67.00 83 ASN A CA 1
ATOM 679 C C . ASN A 1 83 ? 21.283 -10.840 -8.044 1.00 67.00 83 ASN A C 1
ATOM 681 O O . ASN A 1 83 ? 22.402 -11.056 -7.580 1.00 67.00 83 ASN A O 1
ATOM 685 N N . LEU A 1 84 ? 20.167 -11.029 -7.331 1.00 63.00 84 LEU A N 1
ATOM 686 C CA . LEU A 1 84 ? 20.169 -11.692 -6.031 1.00 63.00 84 LEU A CA 1
ATOM 687 C C . LEU A 1 84 ? 20.505 -13.171 -6.263 1.00 63.00 84 LEU A C 1
ATOM 689 O O . LEU A 1 84 ? 19.691 -13.918 -6.807 1.00 63.00 84 LEU A O 1
ATOM 693 N N . LYS A 1 85 ? 21.743 -13.542 -5.930 1.00 49.06 85 LYS A N 1
ATOM 694 C CA . LYS A 1 85 ? 22.164 -14.936 -5.775 1.00 49.06 85 LYS A CA 1
ATOM 695 C C . LYS A 1 85 ? 21.680 -15.477 -4.440 1.00 49.06 85 LYS A C 1
ATOM 697 O O . LYS A 1 85 ? 21.745 -14.705 -3.457 1.00 49.06 85 LYS A O 1
#

pLDDT: mean 90.4, std 9.6, range [49.06, 98.31]